Protein AF-A0A4P5ZDC2-F1 (afdb_monomer)

Radius of gyration: 26.43 Å; Cα contacts (8 Å, |Δi|>4): 189; chains: 1; bounding box: 48×89×62 Å

Nearest PDB structures (foldseek):
  8xgm-assembly1_D  TM=4.234E-01  e=4.017E-02  Homo sapiens
  2rmn-assembly1_A  TM=1.878E-01  e=4.049E-01  Homo sapiens
  5dvb-assembly1_I  TM=2.723E-01  e=1.326E+00  Saccharomyces cerevisiae
  8gja-assembly3_F  TM=2.781E-01  e=1.600E+00  Alvinella pompejana

Foldseek 3Di:
DPAFDDQDPVLCVVQDAPPDFLVNNCVSRNAAPDAPPPNQKGKHKHKDDPWDWDFDDDPDTDTDTDDPDIWMKMWMFGADPVRGTNDIDIDTDDPPDDSVVVNVVVNVCSVDVPDDDDDDDDDDPPPPPPPDDDDDDDDDDDDDDDDDDD

Mean predicted aligned error: 15.94 Å

Solvent-accessible surface area (backbone atoms only — not comparable to full-atom values): 9768 Å² total; per-residue (Å²): 134,86,75,31,75,77,80,49,73,78,76,52,65,78,67,39,66,74,71,31,34,48,64,58,49,34,74,73,76,41,82,58,77,42,71,39,82,93,66,30,28,40,29,37,52,20,55,52,75,52,64,46,76,48,73,50,76,88,89,51,90,48,78,47,80,51,57,64,77,69,45,39,38,33,40,38,38,34,31,44,99,83,40,28,22,65,45,71,50,79,47,74,50,54,101,87,51,54,68,67,58,54,49,49,57,50,48,58,51,70,78,51,71,90,79,69,80,87,77,82,87,86,68,86,82,78,79,79,79,78,78,80,79,85,82,88,80,82,91,80,88,82,80,92,81,84,80,93,80,134

Structure (mmCIF, N/CA/C/O backbone):
data_AF-A0A4P5ZDC2-F1
#
_entry.id   AF-A0A4P5ZDC2-F1
#
loop_
_atom_site.group_PDB
_atom_site.id
_atom_site.type_symbol
_atom_site.label_atom_id
_atom_site.label_alt_id
_atom_site.label_comp_id
_atom_site.label_asym_id
_atom_site.label_entity_id
_atom_site.label_seq_id
_atom_site.pdbx_PDB_ins_code
_atom_site.Cartn_x
_atom_site.Cartn_y
_atom_site.Cartn_z
_atom_site.occupancy
_atom_site.B_iso_or_equiv
_atom_site.auth_seq_id
_atom_site.auth_comp_id
_atom_site.auth_asym_id
_atom_site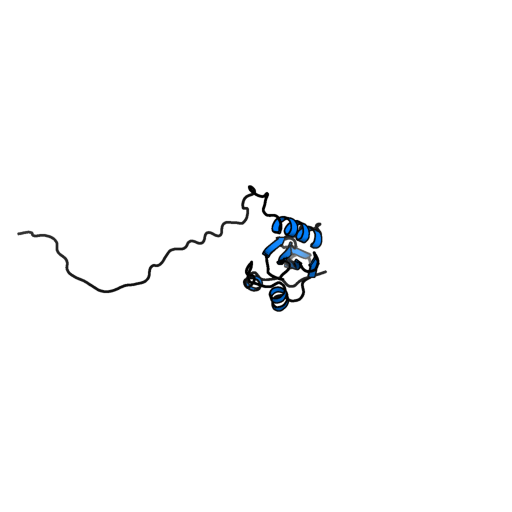.auth_atom_id
_atom_site.pdbx_PDB_model_num
ATOM 1 N N . MET A 1 1 ? 7.165 -13.557 -11.898 1.00 35.78 1 MET A N 1
ATOM 2 C CA . MET A 1 1 ? 6.555 -12.257 -12.242 1.00 35.78 1 MET A CA 1
ATOM 3 C C . MET A 1 1 ? 5.346 -12.050 -11.344 1.00 35.78 1 MET A C 1
ATOM 5 O O . MET A 1 1 ? 4.277 -12.571 -11.633 1.00 35.78 1 MET A O 1
ATOM 9 N N . THR A 1 2 ? 5.521 -11.383 -10.207 1.00 43.62 2 THR A N 1
ATOM 10 C CA . THR A 1 2 ? 4.427 -11.009 -9.293 1.00 43.62 2 THR A CA 1
ATOM 11 C C . THR A 1 2 ? 3.875 -9.654 -9.723 1.00 43.62 2 THR A C 1
ATOM 13 O O . THR A 1 2 ? 4.100 -8.634 -9.081 1.00 43.62 2 THR A O 1
ATOM 16 N N . GLY A 1 3 ? 3.182 -9.644 -10.865 1.00 53.03 3 GLY A N 1
ATOM 17 C CA . GLY A 1 3 ? 2.477 -8.467 -11.366 1.00 53.03 3 GLY A CA 1
ATOM 18 C C . GLY A 1 3 ? 1.217 -8.223 -10.540 1.00 53.03 3 GLY A C 1
ATOM 19 O O . GLY A 1 3 ? 0.151 -8.737 -10.870 1.00 53.03 3 GLY A O 1
ATOM 20 N N . GLY A 1 4 ? 1.347 -7.496 -9.430 1.00 62.50 4 GLY A N 1
ATOM 21 C CA . GLY A 1 4 ? 0.202 -7.079 -8.621 1.00 62.50 4 GLY A CA 1
ATOM 22 C C . GLY A 1 4 ? -0.699 -6.085 -9.358 1.00 62.50 4 GLY A C 1
ATOM 23 O O . GLY A 1 4 ? -0.288 -5.433 -10.321 1.00 62.50 4 GLY A O 1
ATOM 24 N N . ARG A 1 5 ? -1.954 -5.961 -8.912 1.00 69.50 5 ARG A N 1
ATOM 25 C CA . ARG A 1 5 ? -2.918 -5.031 -9.513 1.00 69.50 5 ARG A CA 1
ATOM 26 C C . ARG A 1 5 ? -2.535 -3.588 -9.158 1.00 69.50 5 ARG A C 1
ATOM 28 O O . ARG A 1 5 ? -2.389 -3.299 -7.972 1.00 69.50 5 ARG A O 1
ATOM 35 N N . PRO A 1 6 ? -2.427 -2.669 -10.135 1.00 73.56 6 PRO A N 1
ATOM 36 C CA . PRO A 1 6 ? -2.136 -1.276 -9.839 1.00 73.56 6 PRO A CA 1
ATOM 37 C C . PRO A 1 6 ? -3.245 -0.663 -8.990 1.00 73.56 6 PRO A C 1
ATOM 39 O O . PRO A 1 6 ? -4.409 -0.606 -9.401 1.00 73.56 6 PRO A O 1
ATOM 42 N N . ILE A 1 7 ? -2.865 -0.197 -7.802 1.00 76.69 7 ILE A N 1
ATOM 43 C CA . ILE A 1 7 ? -3.769 0.479 -6.881 1.00 76.69 7 ILE A CA 1
ATOM 44 C C . ILE A 1 7 ? -3.844 1.943 -7.306 1.00 76.69 7 ILE A C 1
ATOM 46 O O . ILE A 1 7 ? -2.865 2.687 -7.255 1.00 76.69 7 ILE A O 1
ATOM 50 N N . LYS A 1 8 ? -5.018 2.355 -7.790 1.00 76.19 8 LYS A N 1
ATOM 51 C CA . LYS A 1 8 ? -5.261 3.753 -8.157 1.00 76.19 8 LYS A CA 1
ATOM 52 C C . LYS A 1 8 ? -5.376 4.602 -6.885 1.00 76.19 8 LYS A C 1
ATOM 54 O O . LYS A 1 8 ? -5.956 4.120 -5.917 1.00 76.19 8 LYS A O 1
ATOM 59 N N . PRO A 1 9 ? -4.971 5.883 -6.903 1.00 71.69 9 PRO A N 1
ATOM 60 C CA . PRO A 1 9 ? -5.162 6.781 -5.759 1.00 71.69 9 PRO A CA 1
ATOM 61 C C . PRO A 1 9 ? -6.625 6.884 -5.302 1.00 71.69 9 PRO A C 1
ATOM 63 O O . PRO A 1 9 ? -6.910 7.024 -4.119 1.00 71.69 9 PRO A O 1
ATOM 66 N N . SER A 1 10 ? -7.574 6.761 -6.236 1.00 74.94 10 SER A N 1
ATOM 67 C CA . SER A 1 10 ? -9.006 6.718 -5.923 1.00 74.94 10 SER A CA 1
ATOM 68 C C . SER A 1 10 ? -9.418 5.467 -5.147 1.00 74.94 10 SER A C 1
ATOM 70 O O . SER A 1 10 ? -10.358 5.525 -4.364 1.00 74.94 10 SER A O 1
ATOM 72 N N . ALA A 1 11 ? -8.712 4.351 -5.338 1.00 75.00 11 ALA A N 1
ATOM 73 C CA . ALA A 1 11 ? -8.952 3.118 -4.603 1.00 75.00 11 ALA A CA 1
ATOM 74 C C . ALA A 1 11 ? -8.412 3.187 -3.171 1.00 75.00 11 ALA A C 1
ATOM 76 O O . ALA A 1 11 ? -8.859 2.409 -2.353 1.00 75.00 11 ALA A O 1
ATOM 77 N N . THR A 1 12 ? -7.503 4.107 -2.838 1.00 79.56 12 THR A N 1
ATOM 78 C CA . THR A 1 12 ? -7.012 4.310 -1.460 1.00 79.56 12 THR A CA 1
ATOM 79 C C . THR A 1 12 ? -7.656 5.506 -0.768 1.00 79.56 12 THR A C 1
ATOM 81 O O . THR A 1 12 ? -7.377 5.754 0.397 1.00 79.56 12 THR A O 1
ATOM 84 N N . ALA A 1 13 ? -8.527 6.251 -1.456 1.00 80.31 13 ALA A N 1
ATOM 85 C CA . ALA A 1 13 ? -9.144 7.468 -0.928 1.00 80.31 13 ALA A CA 1
ATOM 86 C C . ALA A 1 13 ? -10.088 7.220 0.264 1.00 80.31 13 ALA A C 1
ATOM 88 O O . ALA A 1 13 ? -10.399 8.154 0.995 1.00 80.31 13 ALA A O 1
ATOM 89 N N . PHE A 1 14 ? -10.541 5.978 0.461 1.00 83.31 14 PHE A N 1
ATOM 90 C CA . PHE A 1 14 ? -11.357 5.599 1.616 1.00 83.31 14 PHE A CA 1
ATOM 91 C C . PHE A 1 14 ? -10.524 5.405 2.895 1.00 83.31 14 PHE A C 1
ATOM 93 O O . PHE A 1 14 ? -11.088 5.383 3.987 1.00 83.31 14 PHE A O 1
ATOM 100 N N . VAL A 1 15 ? -9.197 5.258 2.773 1.00 85.00 15 VAL A N 1
ATOM 101 C CA . VAL A 1 15 ? -8.305 4.999 3.906 1.00 85.00 15 VAL A CA 1
ATOM 102 C C . VAL A 1 15 ? -8.076 6.296 4.676 1.00 85.00 15 VAL A C 1
ATOM 104 O O . VAL A 1 15 ? -7.385 7.203 4.219 1.00 85.00 15 VAL A O 1
ATOM 107 N N . THR A 1 16 ? -8.669 6.374 5.862 1.00 84.56 16 THR A N 1
ATOM 108 C CA . THR A 1 16 ? -8.564 7.506 6.781 1.00 84.56 16 THR A CA 1
ATOM 109 C C . THR A 1 16 ? -7.867 7.062 8.058 1.00 84.56 16 THR A C 1
ATOM 111 O O . THR A 1 16 ? -8.355 6.178 8.769 1.00 84.56 16 THR A O 1
ATOM 114 N N . ASP A 1 17 ? -6.748 7.709 8.375 1.00 86.31 17 ASP A N 1
ATOM 115 C CA . ASP A 1 17 ? -5.985 7.436 9.592 1.00 86.31 17 ASP A CA 1
ATOM 116 C C . ASP A 1 17 ? -6.872 7.614 10.846 1.00 86.31 17 ASP A C 1
ATOM 118 O O . ASP A 1 17 ? -7.625 8.579 10.986 1.00 86.31 17 ASP A O 1
ATOM 122 N N . GLY A 1 18 ? -6.820 6.643 11.756 1.00 80.50 18 GLY A N 1
ATOM 123 C CA . GLY A 1 18 ? -7.567 6.582 13.015 1.00 80.50 18 GLY A CA 1
ATOM 124 C C . GLY A 1 18 ? -9.020 6.103 12.905 1.00 80.50 18 GLY A C 1
ATOM 125 O O . GLY A 1 18 ? -9.608 5.746 13.933 1.00 80.50 18 GLY A O 1
ATOM 126 N N . THR A 1 19 ? -9.587 6.073 11.694 1.00 85.62 19 THR A N 1
ATOM 127 C CA . THR A 1 19 ? -10.998 5.717 11.454 1.00 85.62 19 THR A CA 1
ATOM 128 C C . THR A 1 19 ? -11.137 4.393 10.719 1.00 85.62 19 THR A C 1
ATOM 130 O O . THR A 1 19 ? -11.881 3.529 11.173 1.00 85.62 19 THR A O 1
ATOM 133 N N . THR A 1 20 ? -10.417 4.227 9.610 1.00 90.06 20 THR A N 1
ATOM 134 C CA . THR A 1 20 ? -10.492 3.019 8.785 1.00 90.06 20 THR A CA 1
ATOM 135 C C . THR A 1 20 ? -9.830 1.853 9.498 1.00 90.06 20 THR A C 1
ATOM 137 O O . THR A 1 20 ? -8.796 2.026 10.153 1.00 90.06 20 THR A O 1
ATOM 140 N N . THR A 1 21 ? -10.408 0.662 9.362 1.00 91.12 21 THR A N 1
ATOM 141 C CA . THR A 1 21 ? -9.824 -0.559 9.931 1.00 91.12 21 THR A CA 1
ATOM 142 C C . THR A 1 21 ? -8.957 -1.315 8.929 1.00 91.12 21 THR A C 1
ATOM 144 O O . THR A 1 21 ? -9.171 -1.223 7.720 1.00 91.12 21 THR A O 1
ATOM 147 N N . GLY A 1 22 ? -7.972 -2.081 9.402 1.00 87.25 22 GLY A N 1
ATOM 148 C CA . GLY A 1 22 ? -7.185 -2.969 8.543 1.00 87.25 22 GLY A CA 1
ATOM 149 C C . GLY A 1 22 ? -8.079 -3.955 7.803 1.00 87.25 22 GLY A C 1
ATOM 150 O O . GLY A 1 22 ? -7.916 -4.159 6.600 1.00 87.25 22 GLY A O 1
ATOM 151 N N . ARG A 1 23 ? -9.109 -4.470 8.478 1.00 88.69 23 ARG A N 1
ATOM 152 C CA . ARG A 1 23 ? -10.141 -5.294 7.852 1.00 88.69 23 ARG A CA 1
ATOM 153 C C . ARG A 1 23 ? -10.878 -4.590 6.711 1.00 88.69 23 ARG A C 1
ATOM 155 O O . ARG A 1 23 ? -10.996 -5.176 5.642 1.00 88.69 23 ARG A O 1
ATOM 162 N N . GLU A 1 24 ? -11.326 -3.348 6.891 1.00 88.88 24 GLU A N 1
ATOM 163 C CA . GLU A 1 24 ? -11.952 -2.570 5.807 1.00 88.88 24 GLU A CA 1
ATOM 164 C C . GLU A 1 24 ? -11.003 -2.386 4.618 1.00 88.88 24 GLU A C 1
ATOM 166 O O . GLU A 1 24 ? -11.435 -2.431 3.464 1.00 88.88 24 GLU A O 1
ATOM 171 N N . VAL A 1 25 ? -9.704 -2.206 4.876 1.00 88.31 25 VAL A N 1
ATOM 172 C CA . VAL A 1 25 ? -8.695 -2.131 3.812 1.00 88.31 25 VAL A CA 1
ATOM 173 C C . VAL A 1 25 ? -8.637 -3.441 3.029 1.00 88.31 25 VAL A C 1
ATOM 175 O O . VAL A 1 25 ? -8.662 -3.401 1.800 1.00 88.31 25 VAL A O 1
ATOM 178 N N . ILE A 1 26 ? -8.613 -4.586 3.712 1.00 89.81 26 ILE A N 1
ATOM 179 C CA . ILE A 1 26 ? -8.591 -5.916 3.081 1.00 89.81 26 ILE A CA 1
ATOM 180 C C . ILE A 1 26 ? -9.892 -6.187 2.314 1.00 89.81 26 ILE A C 1
ATOM 182 O O . ILE A 1 26 ? -9.861 -6.727 1.211 1.00 89.81 26 ILE A O 1
ATOM 186 N N . GLU A 1 27 ? -11.042 -5.786 2.852 1.00 88.06 27 GLU A N 1
ATOM 187 C CA . GLU A 1 27 ? -12.342 -5.970 2.196 1.00 88.06 27 GLU A CA 1
ATOM 188 C C . GLU A 1 27 ? -12.454 -5.158 0.894 1.00 88.06 27 GLU A C 1
ATOM 190 O O . GLU A 1 27 ? -13.027 -5.636 -0.084 1.00 88.06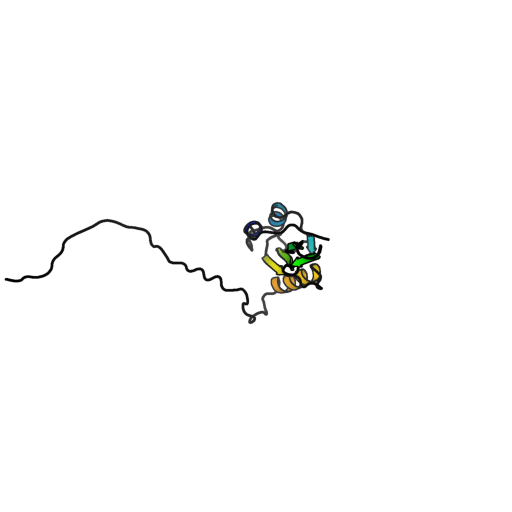 27 GLU A O 1
ATOM 195 N N . ASN A 1 28 ? -11.862 -3.960 0.845 1.00 87.50 28 ASN A N 1
ATOM 196 C CA . ASN A 1 28 ? -11.916 -3.092 -0.334 1.00 87.50 28 ASN A CA 1
ATOM 197 C C . ASN A 1 28 ? -10.791 -3.352 -1.352 1.00 87.50 28 ASN A C 1
ATOM 199 O O . ASN A 1 28 ? -11.028 -3.288 -2.561 1.00 87.50 28 ASN A O 1
ATOM 203 N N . LEU A 1 29 ? -9.561 -3.608 -0.895 1.00 86.12 29 LEU A N 1
ATOM 204 C CA . LEU A 1 29 ? -8.390 -3.802 -1.765 1.00 86.12 29 LEU A CA 1
ATOM 205 C C . LEU A 1 29 ? -8.109 -5.276 -2.082 1.00 86.12 29 LEU A C 1
ATOM 207 O O . LEU A 1 29 ? -7.402 -5.564 -3.051 1.00 86.12 29 LEU A O 1
ATOM 211 N N . GLY A 1 30 ? -8.691 -6.198 -1.318 1.00 87.25 30 GLY A N 1
ATOM 212 C CA . GLY A 1 30 ? -8.391 -7.623 -1.361 1.00 87.25 30 GLY A CA 1
ATOM 213 C C . GLY A 1 30 ? -7.279 -8.019 -0.382 1.00 87.25 30 GLY A C 1
ATOM 214 O O . GLY A 1 30 ? -6.786 -7.189 0.381 1.00 87.25 30 GLY A O 1
ATOM 215 N N . PRO A 1 31 ? -6.870 -9.298 -0.390 1.00 88.50 31 PRO A N 1
ATOM 216 C CA . PRO A 1 31 ? -5.822 -9.785 0.496 1.00 88.50 31 PRO A CA 1
ATOM 217 C C . PRO A 1 31 ? -4.477 -9.096 0.201 1.00 88.50 31 PRO A C 1
ATOM 219 O O . PRO A 1 31 ? -4.122 -8.920 -0.972 1.00 88.50 31 PRO A O 1
ATOM 222 N N . PRO A 1 32 ? -3.711 -8.719 1.239 1.00 89.88 32 PRO A N 1
ATOM 223 C CA . PRO A 1 32 ? -2.391 -8.128 1.071 1.00 89.88 32 PRO A CA 1
ATOM 224 C C . PRO A 1 32 ? -1.405 -9.152 0.505 1.00 89.88 32 PRO A C 1
ATOM 226 O O . PRO A 1 32 ? -1.562 -10.363 0.659 1.00 89.88 32 PRO A O 1
ATOM 229 N N . LEU A 1 33 ? -0.346 -8.654 -0.132 1.00 88.25 33 LEU A N 1
ATOM 230 C CA . LEU A 1 33 ? 0.749 -9.503 -0.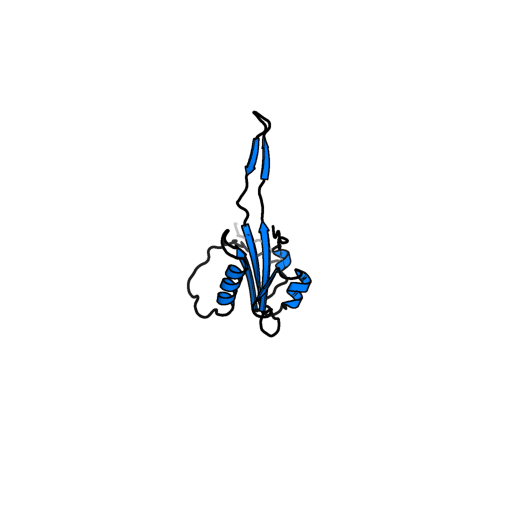594 1.00 88.25 33 LEU A CA 1
ATOM 231 C C . LEU A 1 33 ? 1.555 -10.051 0.588 1.00 88.25 33 LEU A C 1
ATOM 233 O O . LEU A 1 33 ? 1.974 -11.206 0.568 1.00 88.25 33 LEU A O 1
ATOM 237 N N . LEU A 1 34 ? 1.801 -9.206 1.592 1.00 88.31 34 LEU A N 1
ATOM 238 C CA . LEU A 1 34 ? 2.493 -9.576 2.821 1.00 88.31 34 LEU A CA 1
ATOM 239 C C . LEU A 1 34 ? 1.773 -8.972 4.022 1.00 88.31 34 LEU A C 1
ATOM 241 O O . LEU A 1 34 ? 1.423 -7.790 4.020 1.00 88.31 34 LEU A O 1
ATOM 245 N N . GLU A 1 35 ? 1.649 -9.778 5.068 1.00 88.88 35 GLU A N 1
ATOM 246 C CA . GLU A 1 35 ? 1.309 -9.326 6.412 1.00 88.88 35 GLU A CA 1
ATOM 247 C C . GLU A 1 35 ? 2.542 -9.481 7.295 1.00 88.88 35 GLU A C 1
ATOM 249 O O . GLU A 1 35 ? 3.167 -10.544 7.351 1.00 88.88 35 GLU A O 1
ATOM 254 N N . LEU A 1 36 ? 2.930 -8.402 7.963 1.00 86.06 36 LEU A N 1
ATOM 255 C CA . LEU A 1 36 ? 4.092 -8.362 8.846 1.00 86.06 36 LEU A CA 1
ATOM 256 C C . LEU A 1 36 ? 3.658 -7.913 10.244 1.00 86.06 36 LEU A C 1
ATOM 258 O O . LEU A 1 36 ? 2.569 -7.367 10.425 1.00 86.06 36 LEU A O 1
ATOM 262 N N . GLU A 1 37 ? 4.511 -8.153 11.244 1.00 84.25 37 GLU A N 1
ATOM 263 C CA . GLU A 1 37 ? 4.270 -7.728 12.633 1.00 84.25 37 GLU A CA 1
ATOM 264 C C . GLU A 1 37 ? 2.915 -8.212 13.189 1.00 84.25 37 GLU A C 1
ATOM 266 O O . GLU A 1 37 ? 2.168 -7.446 13.788 1.00 84.25 37 GLU A O 1
ATOM 271 N N . HIS A 1 38 ? 2.588 -9.494 12.984 1.00 82.06 38 HIS A N 1
ATOM 272 C CA . HIS A 1 38 ? 1.331 -10.111 13.446 1.00 82.06 38 HIS A CA 1
ATOM 273 C C . HIS A 1 38 ? 0.062 -9.428 12.898 1.00 82.06 38 HIS A C 1
ATOM 275 O O . HIS A 1 38 ? -0.921 -9.280 13.618 1.00 82.06 38 HIS A O 1
ATOM 281 N N . GLY A 1 39 ? 0.094 -8.981 11.639 1.00 78.94 39 GLY A N 1
ATOM 282 C CA . GLY A 1 39 ? -1.042 -8.315 10.991 1.00 78.94 39 GLY A CA 1
ATOM 283 C C . GLY A 1 39 ? -1.105 -6.804 11.235 1.00 78.94 39 GLY A C 1
ATOM 284 O O . GLY A 1 39 ? -2.028 -6.151 10.760 1.00 78.94 39 GLY A O 1
ATOM 285 N N . CYS A 1 40 ? -0.113 -6.222 11.922 1.00 86.38 40 CYS A N 1
ATOM 286 C CA . CYS A 1 40 ? -0.042 -4.771 12.139 1.00 86.38 40 CYS A CA 1
ATOM 287 C C . CYS A 1 40 ? 0.470 -3.989 10.913 1.00 86.38 40 CYS A C 1
ATOM 289 O O . CYS A 1 40 ? 0.509 -2.757 10.925 1.00 86.38 40 CYS A O 1
ATOM 291 N N . LEU A 1 41 ? 0.949 -4.682 9.879 1.00 90.31 41 LEU A N 1
ATOM 292 C CA . LEU A 1 41 ? 1.439 -4.079 8.646 1.00 90.31 41 LEU A CA 1
ATOM 293 C C . LEU A 1 41 ? 0.923 -4.873 7.450 1.00 90.31 41 LEU A C 1
ATOM 295 O O . LEU A 1 41 ? 1.337 -6.012 7.233 1.00 90.31 41 LEU A O 1
ATOM 299 N N . LEU A 1 42 ? 0.059 -4.234 6.666 1.00 91.19 42 LEU A N 1
ATOM 300 C CA . LEU A 1 42 ? -0.467 -4.759 5.412 1.00 91.19 42 LEU A CA 1
ATOM 301 C C . LEU A 1 42 ? 0.331 -4.156 4.258 1.00 91.19 42 LEU A C 1
ATOM 303 O O . LEU A 1 42 ? 0.478 -2.933 4.165 1.00 91.19 42 LEU A O 1
ATOM 307 N N . VAL A 1 43 ? 0.850 -5.009 3.380 1.00 91.00 43 VAL A N 1
ATOM 308 C CA . VAL A 1 43 ? 1.694 -4.595 2.258 1.00 91.00 43 VAL A CA 1
ATOM 309 C C . VAL A 1 43 ? 1.082 -5.068 0.953 1.00 91.00 43 VAL A C 1
ATOM 311 O O . VAL A 1 43 ? 0.851 -6.259 0.749 1.00 91.00 43 VAL A O 1
ATOM 314 N N . TYR A 1 44 ? 0.888 -4.133 0.035 1.00 89.75 44 TYR A N 1
ATOM 315 C CA . TYR A 1 44 ? 0.465 -4.390 -1.334 1.00 89.75 44 TYR A CA 1
ATOM 316 C C . TYR A 1 44 ? 1.568 -3.916 -2.269 1.00 89.75 44 TYR A C 1
ATOM 318 O O . TYR A 1 44 ? 2.146 -2.859 -2.038 1.00 89.75 44 TYR A O 1
ATOM 326 N N . SER A 1 45 ? 1.863 -4.650 -3.339 1.00 88.56 45 SER A N 1
ATOM 327 C CA . SER A 1 45 ? 2.825 -4.184 -4.341 1.00 88.56 45 SER A CA 1
ATOM 328 C C . SER A 1 45 ? 2.310 -4.386 -5.750 1.00 88.56 45 SER A C 1
ATOM 330 O O . SER A 1 45 ? 1.644 -5.383 -6.024 1.00 88.56 45 SER A O 1
ATOM 332 N N . TRP A 1 46 ? 2.677 -3.486 -6.650 1.00 85.88 46 TRP A N 1
ATOM 333 C CA . TRP A 1 46 ? 2.413 -3.611 -8.077 1.00 85.88 46 TRP A CA 1
ATOM 334 C C . TRP A 1 46 ? 3.552 -3.002 -8.880 1.00 85.88 46 TRP A C 1
ATOM 336 O O . TRP A 1 46 ? 4.306 -2.161 -8.395 1.00 85.88 46 TRP A O 1
ATOM 346 N N . GLU A 1 47 ? 3.656 -3.409 -10.135 1.00 82.94 47 GLU A N 1
ATOM 347 C CA . GLU A 1 47 ? 4.637 -2.871 -11.067 1.00 82.94 47 GLU A CA 1
ATOM 348 C C . GLU A 1 47 ? 3.915 -2.043 -12.125 1.00 82.94 47 GLU A C 1
ATOM 350 O O . GLU A 1 47 ? 2.872 -2.438 -12.649 1.00 82.94 47 GLU A O 1
ATOM 355 N N . THR A 1 48 ? 4.458 -0.873 -12.444 1.00 75.25 48 THR A N 1
ATOM 356 C CA . THR A 1 48 ? 4.055 -0.129 -13.637 1.00 75.25 48 THR A CA 1
ATOM 357 C C . THR A 1 48 ? 5.086 -0.396 -14.721 1.00 75.25 48 THR A C 1
ATOM 359 O O . THR A 1 48 ? 6.151 0.222 -14.713 1.00 75.25 48 THR A O 1
ATOM 362 N N . SER A 1 49 ? 4.785 -1.327 -15.627 1.00 66.69 49 SER A N 1
ATOM 363 C CA . SER A 1 49 ? 5.531 -1.526 -16.868 1.00 66.69 49 SER A CA 1
ATOM 364 C C . SER A 1 49 ? 4.904 -0.662 -17.961 1.00 66.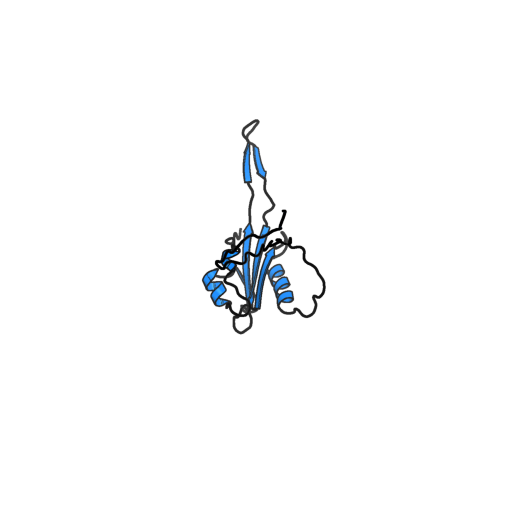69 49 SER A C 1
ATOM 366 O O . SER A 1 49 ? 3.786 -0.897 -18.413 1.00 66.69 4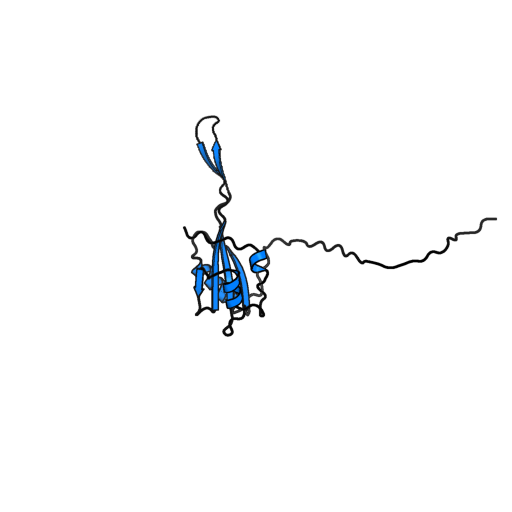9 SER A O 1
ATOM 368 N N . SER A 1 50 ? 5.610 0.381 -18.380 1.00 60.25 50 SER A N 1
ATOM 369 C CA . SER A 1 50 ? 5.234 1.188 -19.544 1.00 60.25 50 SER A CA 1
ATOM 370 C C . SER A 1 50 ? 6.312 1.074 -20.612 1.00 60.25 50 SER A C 1
ATOM 372 O O . SER A 1 50 ? 6.864 2.068 -21.071 1.00 60.25 50 SER A O 1
ATOM 374 N N . HIS A 1 51 ? 6.616 -0.159 -21.016 1.00 62.97 51 HIS A N 1
ATOM 375 C CA . HIS A 1 51 ? 7.396 -0.392 -22.224 1.00 62.97 51 HIS A CA 1
ATOM 376 C C . HIS A 1 51 ? 6.462 -0.367 -23.428 1.00 62.97 51 HIS A C 1
ATOM 378 O O . HIS A 1 51 ? 5.520 -1.153 -23.527 1.00 62.97 51 HIS A O 1
ATOM 384 N N . LEU A 1 52 ? 6.728 0.553 -24.349 1.00 55.41 52 LEU A N 1
ATOM 385 C CA . LEU A 1 52 ? 6.207 0.478 -25.696 1.00 55.41 52 LEU A CA 1
ATOM 386 C C . LEU A 1 52 ? 7.098 -0.497 -26.465 1.00 55.41 52 LEU A C 1
ATOM 388 O O . LEU A 1 52 ? 8.244 -0.183 -26.794 1.00 55.41 52 LEU A O 1
ATOM 392 N N . HIS A 1 53 ? 6.561 -1.675 -26.759 1.00 59.44 53 HIS A N 1
ATOM 393 C CA . HIS A 1 53 ? 7.131 -2.517 -27.799 1.00 59.44 53 HIS A CA 1
ATOM 394 C C . HIS A 1 53 ? 6.746 -1.928 -29.147 1.00 59.44 53 HIS A C 1
ATOM 396 O O . HIS A 1 53 ? 5.560 -1.773 -29.446 1.00 59.44 53 HIS A O 1
ATOM 402 N N . PHE A 1 54 ? 7.737 -1.615 -29.971 1.00 67.62 54 PHE A N 1
ATOM 403 C CA . PHE A 1 54 ? 7.499 -1.185 -31.339 1.00 67.62 54 PHE A CA 1
ATOM 404 C C . PHE A 1 54 ? 8.324 -2.031 -32.306 1.00 67.62 54 PHE A C 1
ATOM 406 O O . PHE A 1 54 ? 9.400 -2.542 -31.992 1.00 67.62 54 PHE A O 1
ATOM 413 N N . THR A 1 55 ? 7.776 -2.221 -33.501 1.00 70.00 55 THR A N 1
ATOM 414 C CA . THR A 1 55 ? 8.473 -2.852 -34.621 1.00 70.00 55 THR A CA 1
ATOM 415 C C . THR A 1 55 ? 8.534 -1.841 -35.750 1.00 70.00 55 THR A C 1
ATOM 417 O O . THR A 1 55 ? 7.496 -1.323 -36.163 1.00 70.00 55 THR A O 1
ATOM 420 N N . ILE A 1 56 ? 9.740 -1.546 -36.230 1.00 72.00 56 ILE A N 1
ATOM 421 C CA . ILE A 1 56 ? 9.959 -0.672 -37.386 1.00 72.00 56 ILE A CA 1
ATOM 422 C C . ILE A 1 56 ? 10.210 -1.568 -38.603 1.00 72.00 56 ILE A C 1
ATOM 424 O O . ILE A 1 56 ? 10.954 -2.539 -38.504 1.00 72.00 56 ILE A O 1
ATOM 428 N N . TYR A 1 57 ? 9.567 -1.260 -39.736 1.00 76.25 57 TYR A N 1
ATOM 429 C CA . TYR A 1 57 ? 9.609 -2.073 -40.965 1.00 76.25 57 TYR A CA 1
ATOM 430 C C . TYR A 1 57 ? 10.360 -1.409 -42.133 1.00 76.25 57 TYR A C 1
ATOM 432 O O . TYR A 1 57 ? 10.318 -1.909 -43.253 1.00 76.25 57 TYR A O 1
ATOM 440 N N . THR A 1 58 ? 11.016 -0.267 -41.922 1.00 59.53 58 THR A N 1
ATOM 441 C CA . THR A 1 58 ? 11.487 0.586 -43.026 1.00 59.53 58 THR A CA 1
ATOM 442 C C . THR A 1 58 ? 12.831 0.180 -43.639 1.00 59.53 58 THR A C 1
ATOM 444 O O . THR A 1 58 ? 13.063 0.536 -44.788 1.00 59.53 58 THR A O 1
ATOM 447 N N . LEU A 1 59 ? 13.690 -0.579 -42.943 1.00 53.34 59 LEU A N 1
ATOM 448 C CA . LEU A 1 59 ? 15.021 -1.009 -43.435 1.00 53.34 59 LEU A CA 1
ATOM 449 C C . LEU A 1 59 ? 15.461 -2.395 -42.899 1.00 53.34 59 LEU A C 1
ATOM 451 O O . LEU A 1 59 ? 16.642 -2.725 -42.876 1.00 53.34 59 LEU A O 1
ATOM 455 N N . GLY A 1 60 ? 14.501 -3.210 -42.461 1.00 62.91 60 GLY A N 1
ATOM 456 C CA . GLY A 1 60 ? 14.715 -4.462 -41.729 1.00 62.91 60 GLY A CA 1
ATOM 457 C C . GLY A 1 60 ? 13.651 -4.615 -40.642 1.00 62.91 60 GLY A C 1
ATOM 458 O O . GLY A 1 60 ? 13.005 -3.632 -40.285 1.00 62.91 60 GLY A O 1
ATOM 459 N N . ARG A 1 61 ? 13.416 -5.836 -40.141 1.00 69.94 61 ARG A N 1
ATOM 460 C CA . ARG A 1 61 ? 12.528 -6.049 -38.986 1.00 69.94 61 ARG A CA 1
ATOM 461 C C . ARG A 1 61 ? 13.338 -5.820 -37.717 1.00 69.94 61 ARG A C 1
ATOM 463 O O . ARG A 1 61 ? 13.953 -6.751 -37.206 1.00 69.94 61 ARG A O 1
ATOM 470 N N . GLU A 1 62 ? 13.321 -4.592 -37.218 1.00 69.69 62 GLU A N 1
ATOM 471 C CA . GLU A 1 62 ? 13.908 -4.268 -35.921 1.00 69.69 62 GLU A CA 1
ATOM 472 C C . GLU A 1 62 ? 12.812 -4.171 -34.864 1.00 69.69 62 GLU A C 1
ATOM 474 O O . GLU A 1 62 ? 11.803 -3.478 -35.033 1.00 69.69 62 GLU A O 1
ATOM 479 N N . THR A 1 63 ? 13.009 -4.912 -33.776 1.00 72.38 63 THR A N 1
ATOM 480 C CA . THR A 1 63 ? 12.127 -4.894 -32.608 1.00 72.38 63 THR A CA 1
ATOM 481 C C . THR A 1 63 ? 12.834 -4.099 -31.524 1.00 72.38 63 THR A C 1
ATOM 483 O O . THR A 1 63 ? 13.958 -4.439 -31.161 1.00 72.38 63 THR A O 1
ATOM 486 N N . GLY A 1 64 ? 12.194 -3.042 -31.033 1.00 67.56 64 GLY A N 1
ATOM 487 C CA . GLY A 1 64 ? 12.726 -2.187 -29.980 1.00 67.56 64 GLY A CA 1
ATOM 488 C C . GLY A 1 64 ? 11.759 -2.084 -28.808 1.00 67.56 64 GLY A C 1
ATOM 489 O O . GLY A 1 64 ? 10.538 -2.135 -28.978 1.00 67.56 64 GLY A O 1
ATOM 490 N N . GLU A 1 65 ? 12.316 -1.916 -27.615 1.00 71.44 65 GLU A N 1
ATOM 491 C CA . GLU A 1 65 ? 11.582 -1.469 -26.437 1.00 71.44 65 GLU A CA 1
ATOM 492 C C . GLU A 1 65 ? 11.976 -0.021 -26.150 1.00 71.44 65 GLU A C 1
ATOM 494 O O . GLU A 1 65 ? 13.150 0.290 -25.950 1.00 71.44 65 GLU A O 1
ATOM 499 N N . ALA A 1 66 ? 10.994 0.877 -26.120 1.00 60.09 66 ALA A N 1
ATOM 500 C CA . ALA A 1 66 ? 11.170 2.231 -25.608 1.00 60.09 66 ALA A CA 1
ATOM 501 C C . ALA A 1 66 ? 10.177 2.458 -24.479 1.00 60.09 66 ALA A C 1
ATOM 503 O O . ALA A 1 66 ? 8.988 2.183 -24.608 1.00 60.09 66 ALA A O 1
ATOM 504 N N . GLY A 1 67 ? 10.651 2.974 -23.357 1.00 62.31 67 GLY A N 1
ATOM 505 C CA . GLY A 1 67 ? 9.784 3.284 -22.234 1.00 62.31 67 GLY A CA 1
ATOM 506 C C . GLY A 1 67 ? 10.574 3.529 -20.960 1.00 62.31 67 GLY A C 1
ATOM 507 O O . GLY A 1 67 ? 11.737 3.125 -20.869 1.00 62.31 67 GLY A O 1
ATOM 508 N N . PRO A 1 68 ? 9.980 4.221 -19.977 1.00 66.31 68 PRO A N 1
ATOM 509 C CA . PRO A 1 68 ? 10.579 4.327 -18.658 1.00 66.31 68 PRO A CA 1
ATOM 510 C C . PRO A 1 68 ? 10.769 2.930 -18.056 1.00 66.31 68 PRO A C 1
ATOM 512 O O . PRO A 1 68 ? 9.943 2.038 -18.248 1.00 66.31 68 PRO A O 1
ATOM 515 N N . LYS A 1 69 ? 11.865 2.762 -17.309 1.00 69.69 69 LYS A N 1
ATOM 516 C CA . LYS A 1 69 ? 12.141 1.531 -16.563 1.00 69.69 69 LYS A CA 1
ATOM 517 C C . LYS A 1 69 ? 10.948 1.152 -15.674 1.00 69.69 69 LYS A C 1
ATOM 519 O O . LYS A 1 69 ? 10.310 2.059 -15.118 1.00 69.69 69 LYS A O 1
ATOM 524 N N . PRO A 1 70 ? 10.658 -0.152 -15.516 1.00 72.50 70 PRO A N 1
ATOM 525 C CA . PRO A 1 70 ? 9.532 -0.595 -14.716 1.00 72.50 70 PRO A CA 1
ATOM 526 C C . PRO A 1 70 ? 9.763 -0.159 -13.270 1.00 72.50 70 PRO A C 1
ATOM 528 O O . PRO A 1 70 ? 10.830 -0.373 -12.700 1.00 72.50 70 PRO A O 1
ATOM 531 N N . LYS A 1 71 ? 8.766 0.507 -12.687 1.00 77.62 71 LYS A N 1
ATOM 532 C CA . LYS A 1 71 ? 8.814 0.937 -11.286 1.00 77.62 71 LYS A CA 1
ATOM 533 C C . LYS A 1 71 ? 7.958 0.014 -10.444 1.00 77.62 71 LYS A C 1
ATOM 535 O O . LYS A 1 71 ? 6.786 -0.197 -10.766 1.00 77.62 71 LYS A O 1
ATOM 540 N N . GLN A 1 72 ? 8.537 -0.481 -9.357 1.00 84.56 72 GLN A N 1
ATOM 541 C CA . GLN A 1 72 ? 7.813 -1.233 -8.349 1.00 84.56 72 GLN A CA 1
ATOM 542 C C . GLN A 1 72 ? 7.284 -0.280 -7.279 1.00 84.56 72 GLN A C 1
ATOM 544 O O . GLN A 1 72 ? 8.027 0.461 -6.631 1.00 84.56 72 GLN A O 1
ATOM 549 N N . TRP A 1 73 ? 5.973 -0.298 -7.111 1.00 85.62 73 TRP A N 1
ATOM 550 C CA . TRP A 1 73 ? 5.251 0.475 -6.120 1.00 85.62 73 TRP A CA 1
ATOM 551 C C . TRP A 1 73 ? 4.815 -0.439 -4.991 1.00 85.62 73 TRP A C 1
ATOM 553 O O . TRP A 1 73 ? 4.445 -1.593 -5.212 1.00 85.62 73 TRP A O 1
ATOM 563 N N . VAL A 1 74 ? 4.842 0.097 -3.781 1.00 88.69 74 VAL A N 1
ATOM 564 C CA . VAL A 1 74 ? 4.454 -0.597 -2.564 1.00 88.69 74 VAL A CA 1
ATOM 565 C C . VAL A 1 74 ? 3.513 0.314 -1.788 1.00 88.69 74 VAL A C 1
ATOM 567 O O . VAL A 1 74 ? 3.870 1.437 -1.441 1.00 88.69 74 VAL A O 1
ATOM 570 N N . PHE A 1 75 ? 2.299 -0.149 -1.528 1.00 89.69 75 PHE A N 1
ATOM 571 C CA . PHE A 1 75 ? 1.362 0.505 -0.629 1.00 89.69 75 PHE A CA 1
ATOM 572 C C . PHE A 1 75 ? 1.424 -0.182 0.729 1.00 89.69 75 PHE A C 1
ATOM 574 O O . PHE A 1 75 ? 1.136 -1.374 0.851 1.00 89.69 75 PHE A O 1
ATOM 581 N N . CYS A 1 76 ? 1.830 0.583 1.734 1.00 90.94 76 CYS A N 1
ATOM 582 C CA . CYS A 1 76 ? 1.981 0.122 3.102 1.00 90.94 76 CYS A CA 1
ATOM 583 C C . CYS A 1 76 ? 0.878 0.729 3.963 1.00 90.94 76 CYS A C 1
ATOM 585 O O . CYS A 1 76 ? 0.669 1.945 3.940 1.00 90.94 76 CYS A O 1
ATOM 587 N N . VAL A 1 77 ? 0.224 -0.107 4.763 1.00 90.62 77 VAL A N 1
ATOM 588 C CA . VAL A 1 77 ? -0.776 0.308 5.749 1.00 90.62 77 VAL A CA 1
ATOM 589 C C . VAL A 1 77 ? -0.354 -0.221 7.109 1.00 90.62 77 VAL A C 1
ATOM 591 O O . VAL A 1 77 ? -0.272 -1.428 7.317 1.00 90.62 77 VAL A O 1
ATOM 594 N N . ALA A 1 78 ? -0.064 0.692 8.029 1.00 92.25 78 ALA A N 1
ATOM 595 C CA . ALA A 1 78 ? 0.236 0.376 9.415 1.00 92.25 78 ALA A CA 1
ATOM 596 C C . ALA A 1 78 ? -1.057 0.431 10.227 1.00 92.25 78 ALA A C 1
ATOM 598 O O . ALA A 1 78 ? -1.730 1.462 10.219 1.00 92.25 78 ALA A O 1
ATOM 599 N N . THR A 1 79 ? -1.374 -0.631 10.956 1.00 90.06 79 THR A N 1
ATOM 600 C CA . THR A 1 79 ? -2.505 -0.690 11.884 1.00 90.06 79 THR A CA 1
ATOM 601 C C . THR A 1 79 ? -2.028 -0.750 13.335 1.00 90.06 79 THR A C 1
ATOM 603 O O . THR A 1 79 ? -0.873 -1.078 13.634 1.00 90.06 79 THR A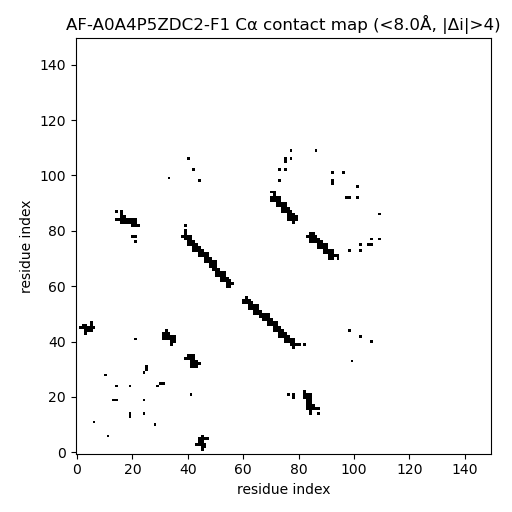 O 1
ATOM 606 N N . ASP A 1 80 ? -2.899 -0.349 14.256 1.00 87.75 80 ASP A N 1
ATOM 607 C CA . ASP A 1 80 ? -2.698 -0.524 15.687 1.00 87.75 80 ASP A CA 1
ATOM 608 C C . ASP A 1 80 ? -3.180 -1.904 16.163 1.00 87.75 80 ASP A C 1
ATOM 610 O O . ASP A 1 80 ? -3.718 -2.718 15.414 1.00 87.75 80 ASP A O 1
ATOM 614 N N . ARG A 1 81 ? -3.017 -2.163 17.463 1.00 85.94 81 ARG A N 1
ATOM 615 C CA . ARG A 1 81 ? -3.482 -3.404 18.103 1.00 85.94 81 ARG A CA 1
ATOM 616 C C . ARG A 1 81 ? -5.008 -3.588 18.103 1.00 85.94 81 ARG A C 1
ATOM 618 O O . ARG A 1 81 ? -5.481 -4.647 18.499 1.00 85.94 81 ARG A O 1
ATOM 625 N N . PHE A 1 82 ? -5.763 -2.545 17.772 1.00 87.00 82 PHE A N 1
ATOM 626 C CA . PHE A 1 82 ? -7.220 -2.536 17.685 1.00 87.00 82 PHE A CA 1
ATOM 627 C C . PHE A 1 82 ? -7.697 -2.551 16.226 1.00 87.00 82 PHE A C 1
ATOM 629 O O . PHE A 1 82 ? -8.859 -2.241 15.970 1.00 87.00 82 PHE A O 1
ATOM 636 N N . ASP A 1 83 ? -6.809 -2.911 15.293 1.00 87.38 83 ASP A N 1
ATOM 637 C CA . ASP A 1 83 ? -7.054 -2.966 13.853 1.00 87.38 83 ASP A CA 1
ATOM 638 C C . ASP A 1 83 ? -7.409 -1.610 13.221 1.00 87.38 83 ASP A C 1
ATOM 640 O O . ASP A 1 83 ? -8.058 -1.554 12.187 1.00 87.38 83 ASP A O 1
ATOM 644 N N . ARG A 1 84 ? -6.991 -0.485 13.806 1.00 90.00 84 ARG A N 1
ATOM 645 C CA . ARG A 1 84 ? -7.194 0.852 13.224 1.00 90.00 84 ARG A CA 1
ATOM 646 C C . ARG A 1 84 ? -5.970 1.290 12.447 1.00 90.00 84 ARG A C 1
ATOM 648 O O . ARG A 1 84 ? -4.853 1.182 12.946 1.00 90.00 84 ARG A O 1
ATOM 655 N N . VAL A 1 85 ? -6.168 1.842 11.254 1.00 89.94 85 VAL A N 1
ATOM 656 C CA . VAL A 1 85 ? -5.080 2.394 10.441 1.00 89.94 85 VAL A CA 1
ATOM 657 C C . VAL A 1 85 ? -4.431 3.555 11.190 1.00 89.94 85 VAL A C 1
ATOM 659 O O . VAL A 1 85 ? -5.070 4.560 11.470 1.00 89.94 85 VAL A O 1
ATOM 662 N N . LEU A 1 86 ? -3.152 3.426 11.523 1.00 89.38 86 LEU A N 1
ATOM 663 C CA . LEU A 1 86 ? -2.351 4.496 12.112 1.00 89.38 86 LEU A CA 1
ATOM 664 C C . LEU A 1 86 ? -1.839 5.444 11.038 1.00 89.38 86 LEU A C 1
ATOM 666 O O . LEU A 1 86 ? -1.879 6.658 11.216 1.00 89.38 86 LEU A O 1
ATOM 670 N N . ARG A 1 87 ? -1.294 4.864 9.965 1.00 88.50 87 ARG A N 1
ATOM 671 C CA . ARG A 1 87 ? -0.717 5.567 8.821 1.00 88.50 87 ARG A CA 1
ATOM 672 C C . ARG A 1 87 ? -0.768 4.684 7.592 1.00 88.50 87 ARG A C 1
ATOM 674 O O . ARG A 1 87 ? -0.641 3.462 7.689 1.00 88.50 87 ARG A O 1
ATOM 681 N N . HIS A 1 88 ? -0.812 5.316 6.433 1.00 90.75 88 HIS A N 1
ATOM 682 C CA . HIS A 1 88 ? -0.656 4.649 5.153 1.00 90.75 88 HIS A CA 1
ATOM 683 C C . HIS A 1 88 ? 0.217 5.487 4.215 1.00 90.75 88 HIS A C 1
ATOM 685 O O . HIS A 1 88 ? 0.275 6.712 4.324 1.00 90.75 88 HIS A O 1
ATOM 691 N N . ALA A 1 89 ? 0.938 4.837 3.307 1.00 88.06 89 ALA A N 1
ATOM 692 C CA . ALA A 1 89 ? 1.699 5.528 2.275 1.00 88.06 89 ALA A CA 1
ATOM 693 C C . ALA A 1 89 ? 1.934 4.630 1.065 1.00 88.06 89 ALA A C 1
ATOM 695 O O . ALA A 1 89 ? 2.074 3.414 1.188 1.00 88.06 89 ALA A O 1
ATOM 696 N N . THR A 1 90 ? 2.052 5.260 -0.102 1.00 88.00 90 THR A N 1
ATOM 697 C CA . THR A 1 90 ? 2.605 4.611 -1.292 1.00 88.00 90 THR A CA 1
ATOM 698 C C . THR A 1 90 ? 4.074 4.998 -1.417 1.00 88.00 90 THR A C 1
ATOM 700 O O . THR A 1 90 ? 4.397 6.182 -1.491 1.00 88.00 90 THR A O 1
ATOM 703 N N . ILE A 1 91 ? 4.956 4.007 -1.443 1.00 87.69 91 ILE A N 1
ATOM 704 C CA . ILE A 1 91 ? 6.402 4.156 -1.609 1.00 87.69 91 ILE A CA 1
ATOM 705 C C . ILE A 1 91 ? 6.859 3.416 -2.868 1.00 87.69 91 ILE A C 1
ATOM 707 O O . ILE A 1 91 ? 6.180 2.520 -3.365 1.00 87.69 91 ILE A O 1
ATOM 711 N N . THR A 1 92 ? 8.011 3.795 -3.406 1.00 84.75 92 THR A N 1
ATOM 712 C CA . THR A 1 92 ? 8.652 3.080 -4.516 1.00 84.75 92 THR A CA 1
ATOM 713 C C . THR A 1 92 ? 9.774 2.208 -3.974 1.00 84.75 92 THR A C 1
ATOM 715 O O . THR A 1 92 ? 10.634 2.727 -3.261 1.00 84.75 92 THR A O 1
ATOM 718 N N . ALA A 1 93 ? 9.783 0.923 -4.323 1.00 80.56 93 ALA A N 1
ATOM 719 C CA . ALA A 1 93 ? 10.908 0.038 -4.038 1.00 80.56 93 ALA A CA 1
ATOM 720 C C . ALA A 1 93 ? 12.006 0.235 -5.096 1.00 80.56 93 ALA A C 1
ATOM 722 O O . ALA A 1 93 ? 11.713 0.446 -6.277 1.00 80.56 93 ALA A O 1
ATOM 723 N N . ALA A 1 94 ? 13.268 0.207 -4.668 1.00 77.19 94 ALA A N 1
ATOM 724 C CA . ALA A 1 94 ? 14.401 0.222 -5.588 1.00 77.19 94 ALA A CA 1
ATOM 725 C C . ALA A 1 94 ? 14.539 -1.139 -6.294 1.00 77.19 94 ALA A C 1
ATOM 727 O O . ALA A 1 94 ? 14.179 -2.162 -5.724 1.00 77.19 94 ALA A O 1
ATOM 728 N N . GLU A 1 95 ? 15.118 -1.160 -7.503 1.00 68.56 95 GLU A N 1
ATOM 729 C CA . GLU A 1 95 ? 15.221 -2.364 -8.361 1.00 68.56 95 GLU A CA 1
ATOM 730 C C . GLU A 1 95 ? 15.884 -3.581 -7.675 1.00 68.56 95 GLU A C 1
ATOM 732 O O . GLU A 1 95 ? 15.621 -4.714 -8.063 1.00 68.56 95 GLU A O 1
ATOM 737 N N . ASN A 1 96 ? 16.707 -3.359 -6.643 1.00 75.56 96 ASN A N 1
ATOM 738 C CA . ASN A 1 96 ? 17.440 -4.410 -5.926 1.00 75.56 96 ASN A CA 1
ATOM 739 C C . ASN A 1 96 ? 17.013 -4.578 -4.457 1.00 75.56 96 ASN A C 1
ATOM 741 O O . ASN A 1 96 ? 17.654 -5.329 -3.722 1.00 75.56 96 ASN A O 1
ATOM 745 N N . GLU A 1 97 ? 15.991 -3.856 -3.997 1.00 78.31 97 GLU A N 1
ATOM 746 C CA . GLU A 1 97 ? 15.544 -3.915 -2.604 1.00 78.31 97 GLU A CA 1
ATOM 747 C C . GLU A 1 97 ? 14.304 -4.803 -2.483 1.00 78.31 97 GLU A C 1
ATOM 749 O O . GLU A 1 97 ? 13.409 -4.772 -3.328 1.00 78.31 97 GLU A O 1
ATOM 754 N N . SER A 1 98 ? 14.243 -5.629 -1.437 1.00 84.56 98 SER A N 1
ATOM 755 C CA . SER A 1 98 ? 13.075 -6.477 -1.239 1.00 84.56 98 SER A CA 1
ATOM 756 C C . SER A 1 98 ? 11.888 -5.632 -0.768 1.00 84.56 98 SER A C 1
ATOM 758 O O . SER A 1 98 ? 12.015 -4.805 0.134 1.00 84.56 98 SER A O 1
ATOM 760 N N . VAL A 1 99 ? 10.697 -5.885 -1.326 1.00 84.94 99 VAL A N 1
ATOM 761 C CA . VAL A 1 99 ? 9.440 -5.228 -0.905 1.00 84.94 99 VAL A CA 1
ATOM 762 C C . VAL A 1 99 ? 9.246 -5.314 0.609 1.00 84.94 99 VAL A C 1
ATOM 764 O O . VAL A 1 99 ? 8.769 -4.368 1.235 1.00 84.94 99 VAL A O 1
ATOM 767 N N . ARG A 1 100 ? 9.642 -6.447 1.200 1.00 86.19 100 ARG A N 1
ATOM 768 C CA . ARG A 1 100 ? 9.585 -6.680 2.641 1.00 86.19 100 ARG A CA 1
ATOM 769 C C . ARG A 1 100 ? 10.469 -5.693 3.400 1.00 86.19 100 ARG A C 1
ATOM 771 O O . ARG A 1 100 ? 9.982 -5.076 4.344 1.00 86.19 100 ARG A O 1
ATOM 778 N N . ASP A 1 101 ? 11.728 -5.539 3.000 1.00 87.06 101 ASP A N 1
ATOM 779 C CA . ASP A 1 101 ? 12.688 -4.668 3.684 1.00 87.06 101 ASP A CA 1
ATOM 780 C C . ASP A 1 101 ? 12.293 -3.197 3.542 1.00 87.06 101 ASP A C 1
ATOM 782 O O . ASP A 1 101 ? 12.259 -2.473 4.541 1.00 87.06 101 ASP A O 1
ATOM 786 N N . THR A 1 102 ? 11.879 -2.775 2.343 1.00 87.50 102 THR A N 1
ATOM 787 C CA . THR A 1 102 ? 11.394 -1.411 2.096 1.00 87.50 102 THR A CA 1
ATOM 788 C C . THR A 1 102 ? 10.144 -1.107 2.938 1.00 87.50 102 THR A C 1
ATOM 790 O O . THR A 1 102 ? 10.070 -0.064 3.598 1.00 87.50 102 THR A O 1
ATOM 793 N N . ALA A 1 103 ? 9.167 -2.023 2.980 1.00 86.81 103 ALA A N 1
ATOM 794 C CA . ALA A 1 103 ? 7.950 -1.861 3.779 1.00 86.81 103 ALA A CA 1
ATOM 795 C C . ALA A 1 103 ? 8.244 -1.837 5.287 1.00 86.81 103 ALA A C 1
ATOM 797 O O . ALA A 1 103 ? 7.683 -1.021 6.024 1.00 86.81 103 ALA A O 1
ATOM 798 N N . PHE A 1 104 ? 9.161 -2.687 5.752 1.00 87.56 104 PHE A N 1
ATOM 799 C CA . PHE A 1 104 ? 9.558 -2.741 7.154 1.00 87.56 104 PHE A CA 1
ATOM 800 C C . PHE A 1 104 ? 10.313 -1.479 7.586 1.00 87.56 104 PHE A C 1
ATOM 802 O O . PHE A 1 104 ? 10.031 -0.910 8.644 1.00 87.56 104 PHE A O 1
ATOM 809 N N . ALA A 1 105 ? 11.227 -0.983 6.749 1.00 86.94 105 ALA A N 1
ATOM 810 C CA . ALA A 1 105 ? 11.937 0.271 6.979 1.00 86.94 105 ALA A CA 1
ATOM 811 C C . ALA A 1 105 ? 10.969 1.460 7.075 1.00 86.94 105 ALA A C 1
ATOM 813 O O . ALA A 1 105 ? 11.124 2.319 7.948 1.00 86.94 105 ALA A O 1
ATOM 814 N N . TRP A 1 106 ? 9.940 1.491 6.223 1.00 89.69 106 TRP A N 1
ATOM 815 C CA . TRP A 1 106 ? 8.872 2.484 6.308 1.00 89.69 106 TRP A CA 1
ATOM 816 C C . TRP A 1 106 ? 8.072 2.362 7.613 1.00 89.69 106 TRP A C 1
ATOM 818 O O . TRP A 1 106 ? 7.885 3.361 8.310 1.00 89.69 106 TRP A O 1
ATOM 828 N N . TYR A 1 107 ? 7.664 1.151 7.998 1.00 87.12 107 TYR A N 1
ATOM 829 C CA . TYR A 1 107 ? 6.869 0.918 9.208 1.00 87.12 107 TYR A CA 1
ATOM 830 C C . TYR A 1 107 ? 7.583 1.377 10.485 1.00 87.12 107 TYR A C 1
ATOM 832 O O . TYR A 1 107 ? 6.976 2.026 11.339 1.00 87.12 107 TYR A O 1
ATOM 840 N N . ARG A 1 108 ? 8.897 1.136 10.597 1.00 86.62 108 ARG A N 1
ATOM 841 C CA . ARG A 1 108 ? 9.698 1.614 11.740 1.00 86.62 108 ARG A CA 1
ATOM 842 C C . ARG A 1 108 ? 9.679 3.138 11.865 1.00 86.62 108 ARG A C 1
ATOM 844 O O . ARG A 1 108 ? 9.565 3.648 12.977 1.00 86.62 108 ARG A O 1
ATOM 851 N N . LYS A 1 109 ? 9.738 3.858 10.738 1.00 83.94 109 LYS A N 1
ATOM 852 C CA . LYS A 1 109 ? 9.614 5.327 10.702 1.00 83.94 109 LYS A CA 1
ATOM 853 C C . LYS A 1 109 ? 8.196 5.783 11.051 1.00 83.94 109 LYS A C 1
ATOM 855 O O . LYS A 1 109 ? 8.026 6.767 11.762 1.00 83.94 109 LYS A O 1
ATOM 860 N N . ALA A 1 110 ? 7.179 5.064 10.578 1.00 79.06 110 ALA A N 1
ATOM 861 C CA . ALA A 1 110 ? 5.779 5.390 10.836 1.00 79.06 110 ALA A CA 1
ATOM 862 C C . ALA A 1 110 ? 5.390 5.227 12.318 1.00 79.06 110 ALA A C 1
ATOM 864 O O . ALA A 1 110 ? 4.603 6.023 12.826 1.00 79.06 110 ALA A O 1
ATOM 865 N N . ARG A 1 111 ? 5.960 4.235 13.018 1.00 73.81 111 ARG A N 1
ATOM 866 C CA . ARG A 1 111 ? 5.650 3.913 14.423 1.00 73.81 111 ARG A CA 1
ATOM 867 C C . ARG A 1 111 ? 6.358 4.813 15.447 1.00 73.81 111 ARG A C 1
ATOM 869 O O . ARG A 1 111 ? 5.869 4.952 16.565 1.00 73.81 111 ARG A O 1
ATOM 876 N N . HIS A 1 112 ? 7.475 5.442 15.078 1.00 67.31 112 HIS A N 1
ATOM 877 C CA . HIS A 1 112 ? 8.258 6.316 15.960 1.00 67.31 112 HIS A CA 1
ATOM 878 C C . HIS A 1 112 ? 8.500 7.695 15.326 1.00 67.31 112 HIS A C 1
ATOM 880 O O . HIS A 1 112 ? 9.579 7.943 14.788 1.00 67.31 112 HIS A O 1
ATOM 886 N N . PRO A 1 113 ? 7.540 8.634 15.408 1.00 57.59 113 PRO A N 1
ATOM 887 C CA . PRO A 1 113 ? 7.732 9.983 14.873 1.00 57.59 113 PRO A CA 1
ATOM 888 C C . PRO A 1 113 ? 8.701 10.863 15.692 1.00 57.59 113 PRO A C 1
ATOM 890 O O . PRO A 1 113 ? 8.977 11.988 15.291 1.00 57.59 113 PRO A O 1
ATOM 893 N N . SER A 1 114 ? 9.245 10.388 16.817 1.00 46.12 114 SER A N 1
ATOM 894 C CA . SER A 1 114 ? 9.965 11.214 17.800 1.00 46.12 114 SER A CA 1
ATOM 895 C C . SER A 1 114 ? 11.364 11.717 17.391 1.00 46.12 114 SER A C 1
ATOM 897 O O . SER A 1 114 ? 12.084 12.217 18.250 1.00 46.12 114 SER A O 1
ATOM 899 N N . SER A 1 115 ? 11.799 11.585 16.132 1.00 42.56 115 SER A N 1
ATOM 900 C CA . SER A 1 115 ? 13.153 12.014 15.725 1.00 42.56 115 SER A CA 1
ATOM 901 C C . SER A 1 115 ? 13.299 12.348 14.232 1.00 42.56 115 SER A C 1
ATOM 903 O O . SER A 1 115 ? 14.320 12.047 13.626 1.00 42.56 115 SER A O 1
ATOM 905 N N . ILE A 1 116 ? 12.291 12.960 13.602 1.00 45.41 116 ILE A N 1
ATOM 906 C CA . ILE A 1 116 ? 12.481 13.578 12.275 1.00 45.41 116 ILE A CA 1
ATOM 907 C C . ILE A 1 116 ? 11.862 14.979 12.285 1.00 45.41 116 ILE A C 1
ATOM 909 O O . ILE A 1 116 ? 10.833 15.244 11.669 1.00 45.41 116 ILE A O 1
ATOM 913 N N . ALA A 1 117 ? 12.500 15.877 13.035 1.00 44.81 117 ALA A N 1
ATOM 914 C CA . ALA A 1 117 ? 12.713 17.216 12.507 1.00 44.81 117 ALA A CA 1
ATOM 915 C C . ALA A 1 117 ? 13.779 17.085 11.402 1.00 44.81 117 ALA A C 1
ATOM 917 O O . ALA A 1 117 ? 14.718 16.308 11.553 1.00 44.81 117 ALA A O 1
ATOM 918 N N . ASP A 1 118 ? 13.587 17.804 10.300 1.00 46.06 118 ASP A N 1
ATOM 919 C CA . ASP A 1 118 ? 14.478 17.885 9.138 1.00 46.06 118 ASP A CA 1
ATOM 920 C C . ASP A 1 118 ? 14.650 16.624 8.276 1.00 46.06 118 ASP A C 1
ATOM 922 O O . ASP A 1 118 ? 15.604 15.859 8.384 1.00 46.06 118 ASP A O 1
ATOM 926 N N . SER A 1 119 ? 13.772 16.488 7.281 1.00 37.91 119 SER A N 1
ATOM 927 C CA . SER A 1 119 ? 14.217 16.464 5.879 1.00 37.91 119 SER A CA 1
ATOM 928 C C . SER A 1 119 ? 13.024 16.721 4.964 1.00 37.91 119 SER A C 1
ATOM 930 O O . SER A 1 119 ? 12.121 15.900 4.815 1.00 37.91 119 SER A O 1
ATOM 932 N N . GLN A 1 120 ? 13.038 17.924 4.398 1.00 43.72 120 GLN A N 1
ATOM 933 C CA . GLN A 1 120 ? 12.158 18.450 3.360 1.00 43.72 120 GLN A CA 1
ATOM 934 C C . GLN A 1 120 ? 11.835 17.398 2.281 1.00 43.72 120 GLN A C 1
ATOM 936 O O . GLN A 1 120 ? 12.707 16.682 1.801 1.00 43.72 120 GLN A O 1
ATOM 941 N N . LEU A 1 121 ? 10.557 17.185 1.956 1.00 46.38 121 LEU A N 1
ATOM 942 C CA . LEU A 1 121 ? 9.855 17.910 0.884 1.00 46.38 121 LEU A CA 1
ATOM 943 C C . LEU A 1 121 ? 10.634 17.917 -0.445 1.00 46.38 121 LEU A C 1
ATOM 945 O O . LEU A 1 121 ? 11.202 18.921 -0.853 1.00 46.38 121 LEU A O 1
ATOM 949 N N . ALA A 1 122 ? 10.567 16.792 -1.157 1.00 41.72 122 ALA A N 1
ATOM 950 C CA . ALA A 1 122 ? 10.718 16.744 -2.610 1.00 41.72 122 ALA A CA 1
ATOM 951 C C . ALA A 1 122 ? 9.566 15.926 -3.221 1.00 41.72 122 ALA A C 1
ATOM 953 O O . ALA A 1 122 ? 9.759 14.894 -3.855 1.00 41.72 122 ALA A O 1
ATOM 954 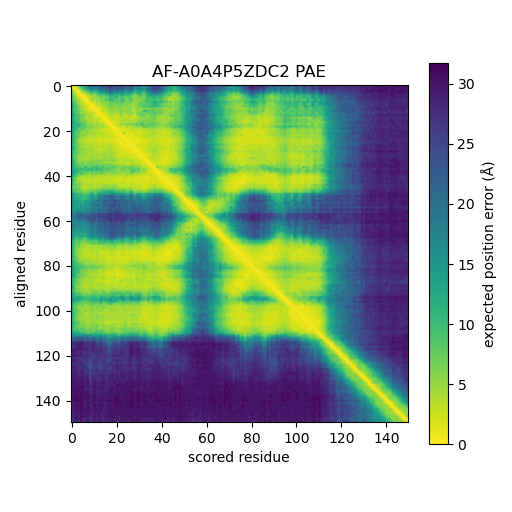N N . GLY A 1 123 ? 8.337 16.385 -2.983 1.00 33.44 123 GLY A N 1
ATOM 955 C CA . GLY A 1 123 ? 7.196 16.121 -3.856 1.00 33.44 123 GLY A CA 1
ATOM 956 C C . GLY A 1 123 ? 6.816 17.452 -4.509 1.00 33.44 123 GLY A C 1
ATOM 957 O O . GLY A 1 123 ? 6.802 18.460 -3.799 1.00 33.44 123 GLY A O 1
ATOM 958 N N . PRO A 1 124 ? 6.574 17.517 -5.829 1.00 42.19 124 PRO A N 1
ATOM 959 C CA . PRO A 1 124 ? 6.271 18.777 -6.489 1.00 42.19 124 PRO A CA 1
ATOM 960 C C . PRO A 1 124 ? 4.995 19.367 -5.891 1.00 42.19 124 PRO A C 1
ATOM 962 O O . PRO A 1 124 ? 3.952 18.714 -5.840 1.00 42.19 124 PRO A O 1
ATOM 965 N N . ALA A 1 125 ? 5.109 20.610 -5.428 1.00 38.72 125 ALA A N 1
ATOM 966 C CA . ALA A 1 125 ? 4.000 21.426 -4.979 1.00 38.72 125 ALA A CA 1
ATOM 967 C C . ALA A 1 125 ? 2.964 21.532 -6.106 1.00 38.72 125 ALA A C 1
ATOM 969 O O . ALA A 1 125 ? 3.118 22.305 -7.052 1.00 38.72 125 ALA A O 1
ATOM 970 N N . PHE A 1 126 ? 1.893 20.747 -6.006 1.00 41.34 126 PHE A N 1
ATOM 971 C CA . PHE A 1 126 ? 0.689 20.988 -6.781 1.00 41.34 126 PHE A CA 1
ATOM 972 C C . PHE A 1 126 ? 0.049 22.252 -6.204 1.00 41.34 126 PHE A C 1
ATOM 974 O O . PHE A 1 126 ? -0.637 22.214 -5.183 1.00 41.34 126 PHE A O 1
ATOM 981 N N . SER A 1 127 ? 0.362 23.394 -6.818 1.00 44.66 127 SER A N 1
ATOM 982 C CA . SER A 1 127 ? -0.262 24.678 -6.511 1.00 44.66 127 SER A CA 1
ATOM 983 C C . SER A 1 127 ? -1.761 24.567 -6.777 1.00 44.66 127 SER A C 1
ATOM 985 O O . SER A 1 127 ? -2.211 24.695 -7.914 1.00 44.66 127 SER A O 1
ATOM 987 N N . GLN A 1 128 ? -2.549 24.325 -5.731 1.00 40.94 128 GLN A N 1
ATOM 988 C CA . GLN A 1 128 ? -3.980 24.581 -5.782 1.00 40.94 128 GLN A CA 1
ATOM 989 C C . GLN A 1 128 ? -4.175 26.094 -5.733 1.00 40.94 128 GLN A C 1
ATOM 991 O O . GLN A 1 128 ? -4.169 26.720 -4.677 1.00 40.94 128 GLN A O 1
ATOM 996 N N . GLN A 1 129 ? -4.322 26.692 -6.911 1.00 37.00 129 GLN A N 1
ATOM 997 C CA . GLN A 1 129 ? -4.808 28.052 -7.052 1.00 37.00 129 GLN A CA 1
ATOM 998 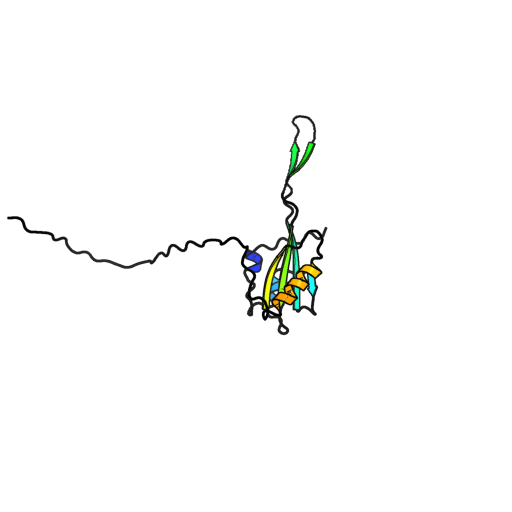C C . GLN A 1 129 ? -6.308 28.051 -6.729 1.00 37.00 129 GLN A C 1
ATOM 1000 O O . GLN A 1 129 ? -7.156 27.913 -7.609 1.00 37.00 129 GLN A O 1
ATOM 1005 N N . THR A 1 130 ? -6.654 28.185 -5.452 1.00 44.78 130 THR A N 1
ATOM 1006 C CA . THR A 1 130 ? -8.025 28.465 -5.023 1.00 44.78 130 THR A CA 1
ATOM 1007 C C . THR A 1 130 ? -8.337 29.934 -5.311 1.00 44.78 130 THR A C 1
ATOM 1009 O O . THR A 1 130 ? -8.153 30.823 -4.483 1.00 44.78 130 THR A O 1
ATOM 1012 N N . LYS A 1 131 ? -8.829 30.225 -6.522 1.00 40.56 131 LYS A N 1
ATOM 1013 C CA . LYS A 1 131 ? -9.564 31.472 -6.769 1.00 40.56 131 LYS A CA 1
ATOM 1014 C C . LYS A 1 131 ? -10.925 31.335 -6.092 1.00 40.56 131 LYS A C 1
ATOM 1016 O O . LYS A 1 131 ? -11.840 30.717 -6.631 1.00 40.56 131 LYS A O 1
ATOM 1021 N N . GLY A 1 132 ? -11.016 31.872 -4.878 1.00 37.81 132 GLY A N 1
ATOM 1022 C CA . GLY A 1 132 ? -12.267 32.010 -4.149 1.00 37.81 132 GLY A CA 1
ATOM 1023 C C . GLY A 1 132 ? -13.301 32.744 -4.999 1.00 37.81 132 GLY A C 1
ATOM 1024 O O . GLY A 1 132 ? -13.106 33.895 -5.378 1.00 37.81 132 GLY A O 1
ATOM 1025 N N . SER A 1 133 ? -14.399 32.054 -5.294 1.00 43.91 133 SER A N 1
ATOM 1026 C CA . SER A 1 133 ? -15.677 32.690 -5.591 1.00 43.91 133 SER A CA 1
ATOM 1027 C C . SER A 1 133 ? -16.417 32.902 -4.274 1.00 43.91 133 SER A C 1
ATOM 1029 O O . SER A 1 133 ? -16.638 31.924 -3.559 1.00 43.91 133 SER A O 1
ATOM 1031 N N . PRO A 1 134 ? -16.865 34.123 -3.960 1.00 51.25 134 PRO A N 1
ATOM 1032 C CA . PRO A 1 134 ? -18.017 34.335 -3.104 1.00 51.25 134 PRO A CA 1
ATOM 1033 C C . PRO A 1 134 ? -19.262 34.541 -3.976 1.00 51.25 134 PRO A C 1
ATOM 1035 O O . PRO A 1 134 ? -19.326 35.443 -4.809 1.00 51.25 134 PRO A O 1
ATOM 1038 N N . ILE A 1 135 ? -20.251 33.673 -3.775 1.00 46.47 135 ILE A N 1
ATOM 1039 C CA . ILE A 1 135 ? -21.586 33.746 -4.368 1.00 46.47 135 ILE A CA 1
ATOM 1040 C C . ILE A 1 135 ? -22.486 34.667 -3.522 1.00 46.47 135 ILE A C 1
ATOM 1042 O O . ILE A 1 135 ? -22.573 34.506 -2.309 1.00 46.47 135 ILE A O 1
ATOM 1046 N N . ALA A 1 136 ? -23.214 35.526 -4.244 1.00 46.47 136 ALA A N 1
ATOM 1047 C CA . ALA A 1 136 ? -24.545 36.097 -3.987 1.00 46.47 136 ALA A CA 1
ATOM 1048 C C . ALA A 1 136 ? -24.771 37.139 -2.876 1.00 46.47 136 ALA A C 1
ATOM 1050 O O . ALA A 1 136 ? -24.642 36.868 -1.685 1.00 46.47 136 ALA A O 1
ATOM 1051 N N . LYS A 1 137 ? -25.331 38.282 -3.298 1.00 41.34 137 LYS A N 1
ATOM 1052 C CA . LYS A 1 137 ? -26.724 38.763 -3.085 1.00 41.34 137 LYS A CA 1
ATOM 1053 C C . LYS A 1 137 ? -26.767 40.201 -3.634 1.00 41.34 137 LYS A C 1
ATOM 1055 O O . LYS A 1 137 ? -25.828 40.949 -3.417 1.00 41.34 137 LYS A O 1
ATOM 1060 N N . GLY A 1 138 ? -27.696 40.567 -4.508 1.00 37.88 138 GLY A N 1
ATOM 1061 C CA . GLY A 1 138 ? -29.071 40.910 -4.148 1.00 37.88 138 GLY A CA 1
ATOM 1062 C C . GLY A 1 138 ? -29.244 42.423 -4.344 1.00 37.88 138 GLY A C 1
ATOM 1063 O O . GLY A 1 138 ? -28.425 43.196 -3.864 1.00 37.88 138 GLY A O 1
ATOM 1064 N N . ASP A 1 139 ? -30.252 42.783 -5.128 1.00 43.53 139 ASP A N 1
ATOM 1065 C CA . ASP A 1 139 ? -30.754 44.101 -5.533 1.00 43.53 139 ASP A CA 1
ATOM 1066 C C . ASP A 1 139 ? -30.357 45.345 -4.719 1.00 43.53 139 ASP A C 1
ATOM 1068 O O . ASP A 1 139 ? -30.509 45.373 -3.498 1.00 43.53 139 ASP A O 1
ATOM 1072 N N . SER A 1 140 ? -30.012 46.433 -5.426 1.00 44.53 140 SER A N 1
ATOM 1073 C CA . SER A 1 140 ? -30.737 47.727 -5.393 1.00 44.53 140 SER A CA 1
ATOM 1074 C C . SER A 1 140 ? -29.926 48.850 -6.065 1.00 44.53 140 SER A C 1
ATOM 1076 O O . SER A 1 140 ? -28.864 49.243 -5.591 1.00 44.53 140 SER A O 1
ATOM 1078 N N . PHE A 1 141 ? -30.467 49.408 -7.152 1.00 46.81 141 PHE A N 1
ATOM 1079 C CA . PHE A 1 141 ? -30.208 50.787 -7.600 1.00 46.81 141 PHE A CA 1
ATOM 1080 C C . PHE A 1 141 ? -30.718 51.768 -6.519 1.00 46.81 141 PHE A C 1
ATOM 1082 O O . PHE A 1 141 ? -31.725 51.448 -5.882 1.00 46.81 141 PHE A O 1
ATOM 1089 N N . PRO A 1 142 ? -30.098 52.952 -6.301 1.00 49.72 142 PRO A N 1
ATOM 1090 C CA . PRO A 1 142 ? -30.390 54.098 -7.169 1.00 49.72 142 PRO A CA 1
ATOM 1091 C C . PRO A 1 142 ? -29.250 55.113 -7.421 1.00 49.72 142 PRO A C 1
ATOM 1093 O O . PRO A 1 142 ? -28.426 55.419 -6.567 1.00 49.72 142 PRO A O 1
ATOM 1096 N N . THR A 1 143 ? -29.352 55.710 -8.611 1.00 47.22 143 THR A N 1
ATOM 1097 C CA . THR A 1 143 ? -29.280 57.158 -8.885 1.00 47.22 143 THR A CA 1
ATOM 1098 C C . THR A 1 143 ? -27.965 57.902 -8.647 1.00 47.22 143 THR A C 1
ATOM 1100 O O . THR A 1 143 ? -27.721 58.535 -7.623 1.00 47.22 143 THR A O 1
ATOM 1103 N N . ASP A 1 144 ? -27.183 57.894 -9.723 1.00 44.44 144 ASP A N 1
ATOM 1104 C CA . ASP A 1 144 ? -26.593 59.050 -10.408 1.00 44.44 144 ASP A CA 1
ATOM 1105 C C . ASP A 1 144 ? -26.872 60.450 -9.807 1.00 44.44 144 ASP A C 1
ATOM 1107 O O . ASP A 1 144 ? -27.979 60.992 -9.871 1.00 44.44 144 ASP A O 1
ATOM 1111 N N . LYS A 1 145 ? -25.814 61.073 -9.283 1.00 53.38 145 LYS A N 1
ATOM 1112 C CA . LYS A 1 145 ? -25.574 62.515 -9.407 1.00 53.38 145 LYS A CA 1
ATOM 1113 C C . LYS A 1 145 ? -24.091 62.713 -9.690 1.00 53.38 145 LYS A C 1
ATOM 1115 O O . LYS A 1 145 ? -23.257 62.267 -8.899 1.00 53.38 145 LYS A O 1
ATOM 1120 N N . PRO A 1 146 ? -23.763 63.524 -10.701 1.00 53.09 146 PRO A N 1
ATOM 1121 C CA . PRO A 1 146 ? -22.906 64.657 -10.387 1.00 53.09 146 PRO A CA 1
ATOM 1122 C C . PRO A 1 146 ? -23.352 65.978 -11.035 1.00 53.09 146 PRO A C 1
ATO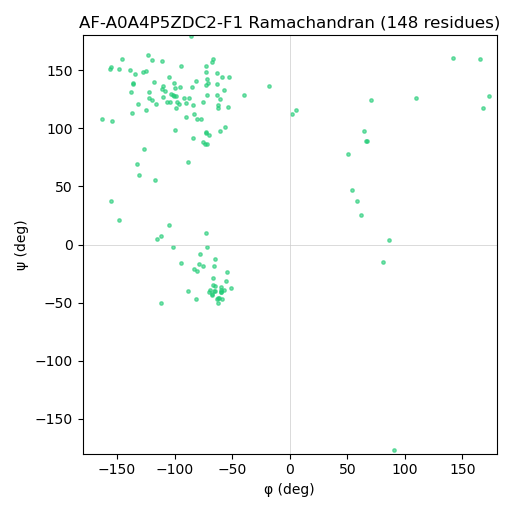M 1124 O O . PRO A 1 146 ? -23.682 66.058 -12.208 1.00 53.09 146 PRO A O 1
ATOM 1127 N N . GLN A 1 147 ? -23.233 67.028 -10.217 1.00 47.03 147 GLN A N 1
ATOM 1128 C CA . GLN A 1 147 ? -22.703 68.356 -10.558 1.00 47.03 147 GLN A CA 1
ATOM 1129 C C . GLN A 1 147 ? -23.458 69.226 -11.583 1.00 47.03 147 GLN A C 1
ATOM 1131 O O . GLN A 1 147 ? -23.242 69.189 -12.789 1.00 47.03 147 GLN A O 1
ATOM 1136 N N . LEU A 1 148 ? -24.248 70.135 -11.007 1.00 48.66 148 LEU A N 1
ATOM 1137 C CA . LEU A 1 148 ? -24.262 71.580 -11.259 1.00 48.66 148 LEU A CA 1
ATOM 1138 C C . LEU A 1 148 ? -23.340 72.095 -12.393 1.00 48.66 148 LEU A C 1
ATOM 1140 O O . LEU A 1 148 ? -22.120 72.134 -12.236 1.00 48.66 148 LEU A O 1
ATOM 1144 N N . LYS A 1 149 ? -23.934 72.654 -13.455 1.00 48.84 149 LYS A N 1
ATOM 1145 C CA . LYS A 1 149 ? -23.382 73.798 -14.201 1.00 48.84 149 LYS A CA 1
ATOM 1146 C C . LYS A 1 149 ? -24.516 74.576 -14.886 1.00 48.84 149 LYS A C 1
ATOM 1148 O O . LYS A 1 149 ? -25.057 74.103 -15.871 1.00 48.84 149 LYS A O 1
ATOM 1153 N N . ARG A 1 150 ? -24.784 75.743 -14.285 1.00 53.56 150 ARG A N 1
ATOM 1154 C CA . ARG A 1 150 ? -25.401 76.994 -14.777 1.00 53.56 150 ARG A CA 1
ATOM 1155 C C . ARG A 1 150 ? -26.668 76.920 -15.620 1.00 53.56 150 ARG A C 1
ATOM 1157 O O . ARG A 1 150 ? -26.575 76.550 -16.804 1.00 53.56 150 ARG A O 1
#

Secondary structure (DSSP, 8-state):
---PPP--HHHHTT--TTTSBHHHHHHHH-S-SEEEGGGTEEEEEEEE---EEEEE-SSS-EEEEESPPPEEEEEEEEE-TTSBEEEEEEEEEPTTS-HHHHHHHHHHHHH--TT-------S--------PPPP---------------

pLDDT: mean 70.88, std 18.24, range [33.44, 92.25]

Sequence (150 aa):
MTGGRPIKPSATAFVTDGTTTGREVIENLGPPLLELEHGCLLVYSWETSSHLHFTIYTLGRETGEAGPKPKQWVFCVATDRFDRVLRHATITAAENESVRDTAFAWYRKARHPSSIADSQLAGPAFSQQTKGSPIAKGDSFPTDKPQLKR